Protein AF-A0A7X6P2T2-F1 (afdb_monomer)

Foldseek 3Di:
DVVVCVVVVVLVCLQCVVVVVVVVVCVVVVNDDPVDDDPPVCVVVVVCCVVVVVVVQLVVQLVVCVVVVNNVCSVCSVCVVVVSNVSSVVSVVVVVCCVPPVPDDPDDPDPDPPDDPDDDDDPDPPPDD

Mean predicted aligned error: 12.08 Å

Secondary structure (DSSP, 8-state):
-HHHHHHHHHHHHHHHHHHHHHHHHHHHTT---TT----TTHHHHHHHHHHHHHHHHHHHHHHHHHHTT-HHHHGGGGGHHHHHHHHHHHHHHHHHHHHH-TT-------S-----S--S-SSSSS---

Sequence (129 aa):
TGLVGLIAGTPAMFLAAPLMWAFFLYTFLGGVVPQFHIPGWLAPITLSVLVLGNVSMILINALAVRRRGNTRLAGYAILNPAYWVLHSIAAWRALWQVIVDPSGWEKTPHGIEHGPEGYTDSSAATSHS

Structure (mmCIF, N/CA/C/O backbone):
data_AF-A0A7X6P2T2-F1
#
_entry.id   AF-A0A7X6P2T2-F1
#
loop_
_atom_site.group_PDB
_atom_site.id
_atom_site.type_symbol
_atom_site.label_atom_id
_atom_site.label_alt_id
_atom_site.label_comp_id
_atom_site.label_asym_id
_atom_site.label_entity_id
_atom_site.label_seq_id
_atom_site.pdbx_PDB_ins_code
_atom_site.C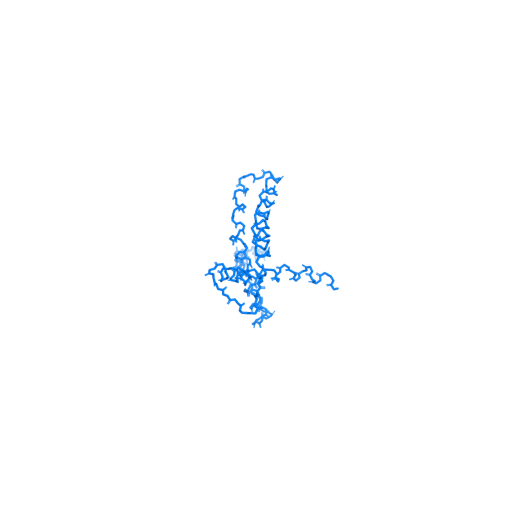artn_x
_atom_site.Cartn_y
_atom_site.Cartn_z
_atom_site.occupancy
_atom_site.B_iso_or_equiv
_atom_site.auth_seq_id
_atom_site.auth_comp_id
_atom_site.auth_asym_id
_atom_site.auth_atom_id
_atom_site.pdbx_PDB_model_num
ATOM 1 N N . THR A 1 1 ? -21.528 12.293 -11.100 1.00 68.38 1 THR A N 1
ATOM 2 C CA . THR A 1 1 ? -20.435 11.367 -11.482 1.00 68.38 1 THR A CA 1
ATOM 3 C C . THR A 1 1 ? -19.202 11.497 -10.590 1.00 68.38 1 THR A C 1
ATOM 5 O O . THR A 1 1 ? -18.715 10.467 -10.152 1.00 68.38 1 THR A O 1
ATOM 8 N N . GLY A 1 2 ? -18.733 12.701 -10.226 1.00 78.56 2 GLY A N 1
ATOM 9 C CA . GLY A 1 2 ? -17.525 12.869 -9.387 1.00 78.56 2 GLY A CA 1
ATOM 10 C C . GLY A 1 2 ? -17.565 12.245 -7.977 1.00 78.56 2 GLY A C 1
ATOM 11 O O . GLY A 1 2 ? -16.581 11.650 -7.552 1.00 78.56 2 GLY A O 1
ATOM 12 N N . LEU A 1 3 ? -18.704 12.307 -7.270 1.00 83.44 3 LEU A N 1
ATOM 13 C CA . LEU A 1 3 ? -18.830 11.769 -5.902 1.00 83.44 3 LEU A CA 1
ATOM 14 C C . LEU A 1 3 ? -18.660 10.241 -5.842 1.00 83.44 3 LEU A C 1
ATOM 16 O O . LEU A 1 3 ? -18.002 9.725 -4.946 1.00 83.44 3 LEU A O 1
ATOM 20 N N . VAL A 1 4 ? -19.212 9.525 -6.825 1.00 85.31 4 VAL A N 1
ATOM 21 C CA . VAL A 1 4 ? -19.105 8.060 -6.911 1.00 85.31 4 VAL A CA 1
ATOM 22 C C . VAL A 1 4 ? -17.650 7.639 -7.101 1.00 85.31 4 VAL A C 1
ATOM 24 O O . VAL A 1 4 ? -17.201 6.709 -6.442 1.00 85.31 4 VAL A O 1
ATOM 27 N N . GLY A 1 5 ? -16.891 8.357 -7.936 1.00 82.50 5 GLY A N 1
ATOM 28 C CA . GLY A 1 5 ? -15.461 8.099 -8.120 1.00 82.50 5 GLY A CA 1
ATOM 29 C C . GLY A 1 5 ? -14.644 8.321 -6.844 1.00 82.50 5 GLY A C 1
ATOM 30 O O . GLY A 1 5 ? -13.739 7.543 -6.558 1.00 82.50 5 GLY A O 1
ATOM 31 N N . LEU A 1 6 ? -14.999 9.328 -6.041 1.00 84.12 6 LEU A N 1
ATOM 32 C CA . LEU A 1 6 ? -14.332 9.595 -4.765 1.00 84.12 6 LEU A CA 1
ATOM 33 C C . LEU A 1 6 ? -14.596 8.485 -3.734 1.00 84.12 6 LEU A C 1
ATOM 35 O O . LEU A 1 6 ? -13.679 8.065 -3.036 1.00 84.12 6 LEU A O 1
ATOM 39 N N . ILE A 1 7 ? -15.833 7.982 -3.674 1.00 88.25 7 ILE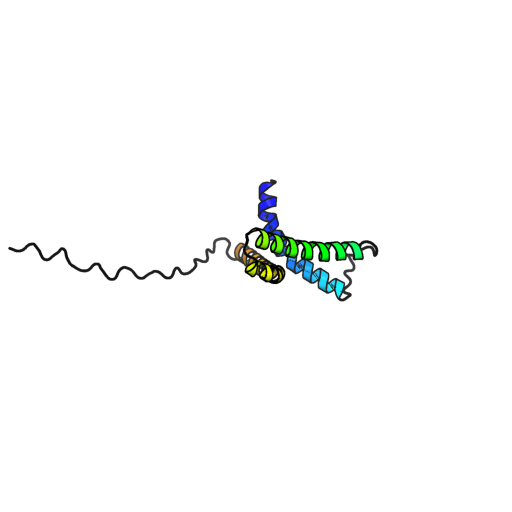 A N 1
ATOM 40 C CA . ILE A 1 7 ? -16.231 6.914 -2.745 1.00 88.25 7 ILE A CA 1
ATOM 41 C C . ILE A 1 7 ? -15.661 5.559 -3.185 1.00 88.25 7 ILE A C 1
ATOM 43 O O . ILE A 1 7 ? -15.138 4.814 -2.361 1.00 88.25 7 ILE A O 1
ATOM 47 N N . ALA A 1 8 ? -15.732 5.238 -4.479 1.00 87.88 8 ALA A N 1
ATOM 48 C CA . ALA A 1 8 ? -15.251 3.967 -5.020 1.00 87.88 8 ALA A CA 1
ATOM 49 C C . ALA A 1 8 ? -13.717 3.895 -5.114 1.00 87.88 8 ALA A C 1
ATOM 51 O O . ALA A 1 8 ? -13.153 2.802 -5.124 1.00 87.88 8 ALA A O 1
ATOM 52 N N . GLY A 1 9 ? -13.032 5.042 -5.159 1.00 85.75 9 GLY A N 1
ATOM 53 C CA . GLY A 1 9 ? -11.578 5.103 -5.306 1.00 85.75 9 GLY A CA 1
ATOM 54 C C . GLY A 1 9 ? -10.824 4.423 -4.164 1.00 85.75 9 GLY A C 1
ATOM 55 O O . GLY A 1 9 ? -9.872 3.687 -4.407 1.00 85.75 9 GLY A O 1
ATOM 56 N N . THR A 1 10 ? -11.269 4.607 -2.921 1.00 87.25 10 THR A N 1
ATOM 57 C CA . THR A 1 10 ? -10.629 4.008 -1.741 1.00 87.25 10 THR A CA 1
ATOM 58 C C . THR A 1 10 ? -10.683 2.470 -1.731 1.00 87.25 10 THR A C 1
ATOM 60 O O . THR A 1 10 ? -9.619 1.853 -1.648 1.00 87.25 10 THR A O 1
ATOM 63 N N . PRO A 1 11 ? -11.851 1.80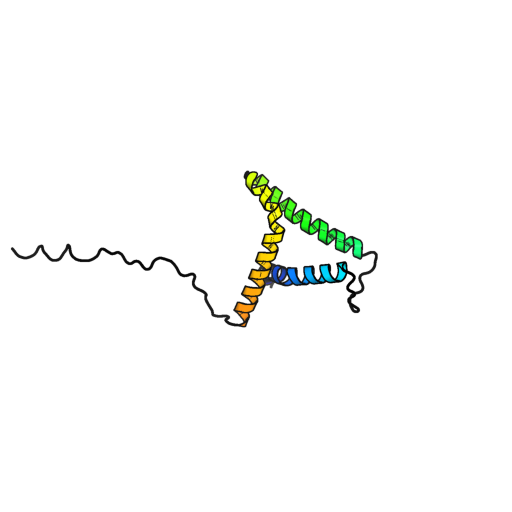7 -1.857 1.00 86.56 11 PRO A N 1
ATOM 64 C CA . PRO A 1 11 ? -11.897 0.347 -1.940 1.00 86.56 11 PRO A CA 1
ATOM 65 C C . PRO A 1 11 ? -11.199 -0.194 -3.196 1.00 86.56 11 PRO A C 1
ATOM 67 O O . PRO A 1 11 ? -10.508 -1.207 -3.107 1.00 86.56 11 PRO A O 1
ATOM 70 N N . ALA A 1 12 ? -11.290 0.496 -4.341 1.00 88.88 12 ALA A N 1
ATOM 71 C CA . ALA A 1 12 ? -10.567 0.102 -5.554 1.00 88.88 12 ALA A CA 1
ATOM 72 C C . ALA A 1 12 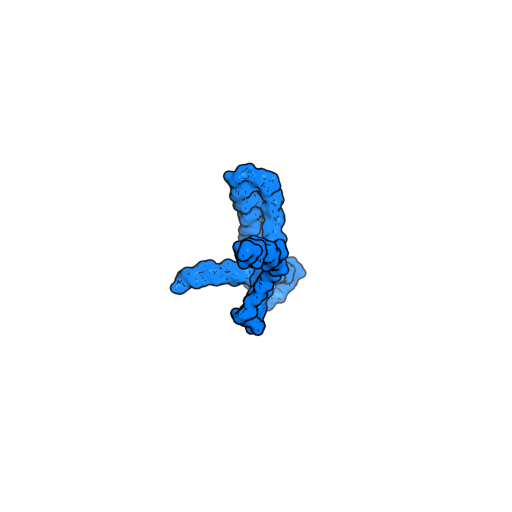? -9.041 0.120 -5.355 1.00 88.88 12 ALA A C 1
ATOM 74 O O . ALA A 1 12 ? -8.350 -0.806 -5.780 1.00 88.88 12 ALA A O 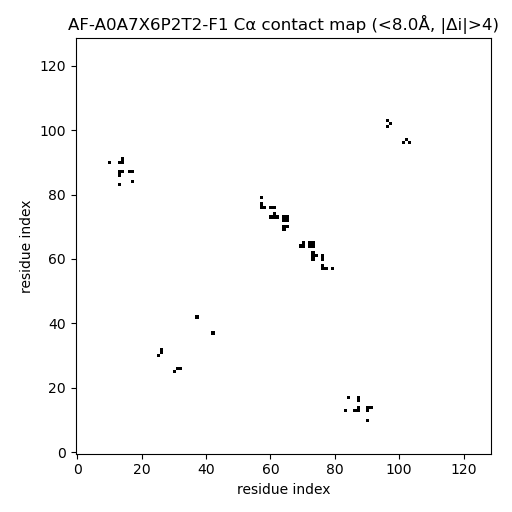1
ATOM 75 N N . MET A 1 13 ? -8.513 1.131 -4.656 1.00 88.19 13 MET A N 1
ATOM 76 C CA . MET A 1 13 ? -7.093 1.213 -4.310 1.00 88.19 13 MET A CA 1
ATOM 77 C C . MET A 1 13 ? -6.650 0.024 -3.447 1.00 88.19 13 MET A C 1
ATOM 79 O O . MET A 1 13 ? -5.611 -0.573 -3.727 1.00 88.19 13 MET A O 1
ATOM 83 N N . PHE A 1 14 ? -7.436 -0.358 -2.434 1.00 88.75 14 PHE A N 1
ATOM 84 C CA . PHE A 1 14 ? -7.114 -1.498 -1.564 1.00 88.75 14 PHE A CA 1
ATOM 85 C C . PHE A 1 14 ? -7.232 -2.856 -2.266 1.00 88.75 14 PHE A C 1
ATOM 87 O O . PHE A 1 14 ? -6.478 -3.774 -1.949 1.00 88.75 14 PHE A O 1
ATOM 94 N N . LEU A 1 15 ? -8.121 -2.985 -3.253 1.00 89.94 15 LEU A N 1
ATOM 95 C CA . LEU A 1 15 ? -8.191 -4.174 -4.108 1.00 89.94 15 LEU A CA 1
ATOM 96 C C . LEU A 1 15 ? -6.973 -4.281 -5.037 1.00 89.94 15 LEU A C 1
ATOM 98 O O . LEU A 1 15 ? -6.409 -5.364 -5.197 1.00 89.94 15 LEU A O 1
ATOM 102 N N . ALA A 1 16 ? -6.539 -3.158 -5.617 1.00 89.38 16 ALA A N 1
ATOM 103 C CA . ALA A 1 16 ? -5.408 -3.109 -6.542 1.00 89.38 16 ALA A CA 1
ATOM 104 C C . ALA A 1 16 ? -4.040 -3.261 -5.851 1.00 89.38 16 ALA A C 1
ATOM 106 O O . ALA A 1 16 ? -3.110 -3.799 -6.452 1.00 89.38 16 ALA A O 1
ATOM 107 N N . ALA A 1 17 ? -3.905 -2.814 -4.599 1.00 88.44 17 ALA A N 1
ATOM 108 C CA . ALA A 1 17 ? -2.649 -2.834 -3.845 1.00 88.44 17 ALA A CA 1
ATOM 109 C C . ALA A 1 17 ? -1.909 -4.195 -3.852 1.00 88.44 17 ALA A C 1
ATOM 111 O O . ALA A 1 17 ? -0.745 -4.217 -4.261 1.00 88.44 17 ALA A O 1
ATOM 112 N N . PRO A 1 18 ? -2.529 -5.339 -3.491 1.00 88.38 18 PRO A N 1
ATOM 113 C CA . PRO A 1 18 ? -1.839 -6.632 -3.498 1.00 88.38 18 PRO A CA 1
ATOM 114 C C . PRO A 1 18 ? -1.429 -7.093 -4.901 1.00 88.38 18 PRO A C 1
ATOM 116 O O . PRO A 1 18 ? -0.363 -7.687 -5.051 1.00 88.38 18 PRO A O 1
ATOM 119 N N . LEU A 1 19 ? -2.220 -6.782 -5.936 1.00 89.12 19 LEU A N 1
ATOM 120 C CA . LEU A 1 19 ? -1.863 -7.086 -7.328 1.00 89.12 19 LEU A CA 1
ATOM 121 C C . LEU A 1 19 ? -0.630 -6.287 -7.763 1.00 89.12 19 LEU A C 1
ATOM 123 O O . LEU A 1 19 ? 0.294 -6.842 -8.355 1.00 89.12 19 LEU A O 1
ATOM 127 N N . MET A 1 20 ? -0.587 -5.000 -7.412 1.00 87.31 20 MET A N 1
ATOM 128 C CA . MET A 1 20 ? 0.550 -4.127 -7.707 1.00 87.31 20 MET A CA 1
ATOM 129 C C . MET A 1 20 ? 1.821 -4.570 -6.978 1.00 87.31 20 MET A C 1
ATOM 131 O O . MET A 1 20 ? 2.898 -4.563 -7.573 1.00 87.31 20 MET A O 1
ATOM 135 N N 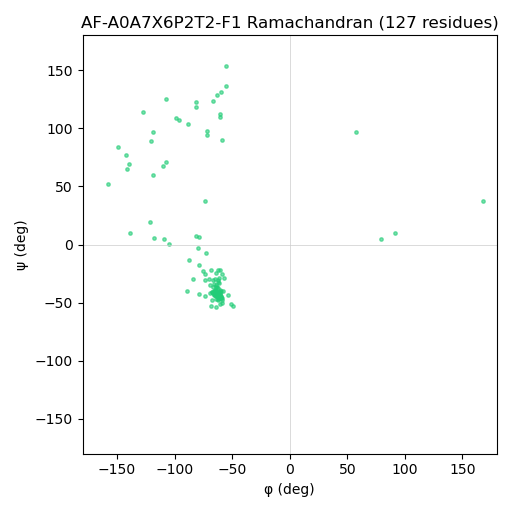. TRP A 1 21 ? 1.718 -4.996 -5.717 1.00 87.44 21 TRP A N 1
ATOM 136 C CA . TRP A 1 21 ? 2.862 -5.535 -4.977 1.00 87.44 21 TRP A CA 1
ATOM 137 C C . TRP A 1 21 ? 3.346 -6.871 -5.537 1.00 87.44 21 TRP A C 1
ATOM 139 O O . TRP A 1 21 ? 4.553 -7.067 -5.655 1.00 87.44 21 TRP A O 1
ATOM 149 N N . ALA A 1 22 ? 2.435 -7.768 -5.928 1.00 88.38 22 ALA A N 1
ATOM 150 C CA . ALA A 1 22 ? 2.793 -9.035 -6.562 1.00 88.38 22 ALA A CA 1
ATOM 151 C C . ALA A 1 22 ? 3.503 -8.814 -7.906 1.00 88.38 22 ALA A C 1
ATOM 153 O O . ALA A 1 22 ? 4.534 -9.430 -8.168 1.00 88.38 22 ALA A O 1
ATOM 154 N N . PHE A 1 23 ? 2.999 -7.885 -8.725 1.00 87.38 23 PHE A N 1
ATOM 155 C CA . PHE A 1 23 ? 3.640 -7.489 -9.978 1.00 87.38 23 PHE A CA 1
ATOM 156 C C . PHE A 1 23 ? 5.036 -6.894 -9.746 1.00 87.38 23 PHE A C 1
ATOM 158 O O . PHE A 1 23 ? 5.996 -7.279 -10.417 1.00 87.38 23 PHE A O 1
ATOM 165 N N . PHE A 1 24 ? 5.172 -5.993 -8.768 1.00 85.62 24 PHE A N 1
ATOM 166 C CA . PHE A 1 24 ? 6.470 -5.443 -8.383 1.00 85.62 24 PHE A CA 1
ATOM 167 C C . PHE A 1 24 ? 7.435 -6.543 -7.931 1.00 85.62 24 PHE A C 1
ATOM 169 O O . PHE A 1 24 ? 8.553 -6.594 -8.423 1.00 85.62 24 PHE A O 1
ATOM 176 N N . LEU A 1 25 ? 7.012 -7.457 -7.054 1.00 88.56 25 LEU A N 1
ATOM 177 C CA . LEU A 1 25 ? 7.866 -8.543 -6.573 1.00 88.56 25 LEU A CA 1
ATOM 178 C C . LEU A 1 25 ? 8.291 -9.482 -7.710 1.00 88.56 25 LEU A C 1
ATOM 180 O O . LEU A 1 25 ? 9.463 -9.837 -7.802 1.00 88.56 25 LEU A O 1
ATOM 184 N N . TYR A 1 26 ? 7.362 -9.845 -8.598 1.00 89.12 26 TYR A N 1
ATOM 185 C CA . TYR A 1 26 ? 7.648 -10.677 -9.767 1.00 89.12 26 TYR A CA 1
ATOM 186 C C . TYR A 1 26 ? 8.707 -10.034 -10.670 1.00 89.12 26 TYR A C 1
ATOM 188 O O . TYR A 1 26 ? 9.707 -10.668 -11.002 1.00 89.12 26 TYR A O 1
ATOM 196 N N . THR A 1 27 ? 8.518 -8.762 -11.025 1.00 84.81 27 THR A N 1
ATOM 197 C CA . THR A 1 27 ? 9.460 -8.029 -11.888 1.00 84.81 27 THR A CA 1
ATOM 198 C C . THR A 1 27 ? 10.791 -7.737 -11.194 1.00 84.81 27 THR A C 1
ATOM 200 O O . THR A 1 27 ? 11.843 -7.828 -11.822 1.00 84.81 27 THR A O 1
ATOM 203 N N . PHE A 1 28 ? 10.778 -7.469 -9.886 1.00 83.69 28 PHE A N 1
ATOM 204 C CA . PHE A 1 28 ? 11.979 -7.264 -9.075 1.00 83.69 28 PHE A CA 1
ATOM 205 C C . PHE A 1 28 ? 12.854 -8.522 -8.989 1.00 83.69 28 PHE A C 1
ATOM 207 O O . PHE A 1 28 ? 14.078 -8.421 -9.000 1.00 83.69 28 PHE A O 1
ATOM 214 N N . LEU A 1 29 ? 12.243 -9.711 -8.964 1.00 88.12 29 LEU A N 1
ATOM 215 C CA . LEU A 1 29 ? 12.946 -11.001 -8.982 1.00 88.12 29 LEU A CA 1
ATOM 216 C C . LEU A 1 29 ? 13.429 -11.422 -10.385 1.00 88.12 29 LEU A C 1
ATOM 218 O O . LEU A 1 29 ? 13.928 -12.533 -10.551 1.00 88.12 29 LEU A O 1
ATOM 222 N N . GLY A 1 30 ? 13.297 -10.554 -11.394 1.00 83.56 30 GLY A N 1
ATOM 223 C CA . GLY A 1 30 ? 13.724 -10.822 -12.772 1.00 83.56 30 GLY A CA 1
ATOM 224 C C . GLY A 1 30 ? 12.644 -11.437 -13.662 1.00 83.56 30 GLY A C 1
ATOM 225 O O . GLY A 1 30 ? 12.937 -11.857 -14.780 1.00 83.56 30 GLY A O 1
ATOM 226 N N . GLY A 1 31 ? 11.394 -11.487 -13.196 1.00 84.12 31 GLY A N 1
ATOM 227 C CA . GLY A 1 31 ? 10.254 -11.875 -14.015 1.00 84.12 31 GLY A CA 1
ATOM 228 C C . GLY A 1 31 ? 10.037 -10.890 -15.163 1.00 84.12 31 GLY A C 1
ATOM 229 O O . GLY A 1 31 ? 9.948 -9.680 -14.956 1.00 84.12 31 GLY A O 1
ATOM 230 N N . VAL A 1 32 ? 9.930 -11.409 -16.385 1.00 82.81 32 VAL A N 1
ATOM 231 C CA . VAL A 1 32 ? 9.717 -10.598 -17.587 1.00 82.81 32 VAL A CA 1
ATOM 232 C C . VAL A 1 32 ? 8.288 -10.797 -18.060 1.00 82.81 32 VAL A C 1
ATOM 234 O O . VAL A 1 32 ? 7.858 -11.923 -18.302 1.00 82.81 32 VAL A O 1
ATOM 237 N N . VAL A 1 33 ? 7.550 -9.700 -18.218 1.00 82.94 33 VAL A N 1
ATOM 238 C CA . VAL A 1 33 ? 6.217 -9.720 -18.823 1.00 82.94 33 VAL A CA 1
ATOM 239 C C . VAL A 1 33 ? 6.369 -9.291 -20.284 1.00 82.94 33 VAL A C 1
ATOM 241 O O . VAL A 1 33 ? 6.622 -8.114 -20.526 1.00 82.94 33 VAL A O 1
ATOM 244 N N . PRO A 1 34 ? 6.205 -10.193 -21.273 1.00 76.81 34 PRO A N 1
ATOM 245 C CA . PRO A 1 34 ? 6.521 -9.903 -22.679 1.00 76.81 34 PRO A CA 1
ATOM 246 C C . PRO A 1 34 ? 5.748 -8.719 -23.272 1.00 76.81 34 PRO A C 1
ATOM 248 O O . PRO A 1 34 ? 6.194 -8.090 -24.221 1.00 76.81 34 PRO A O 1
ATOM 251 N N . GLN A 1 35 ? 4.576 -8.411 -22.717 1.00 81.12 35 GLN A N 1
ATOM 252 C CA . GLN A 1 35 ? 3.726 -7.305 -23.163 1.00 81.12 35 GLN A CA 1
ATOM 253 C C . GLN A 1 35 ? 4.080 -5.967 -22.485 1.00 81.12 35 GLN A C 1
ATOM 255 O O . GLN A 1 35 ? 3.632 -4.914 -22.927 1.00 81.12 35 GLN A O 1
ATOM 260 N N . PHE A 1 36 ? 4.878 -5.989 -21.412 1.00 76.88 36 PHE A N 1
ATOM 261 C CA . PHE A 1 36 ? 5.203 -4.829 -20.581 1.00 76.88 36 PHE A CA 1
ATOM 262 C C . PHE A 1 36 ? 6.713 -4.577 -20.582 1.00 76.88 36 PHE A C 1
ATOM 264 O O . PHE A 1 36 ? 7.452 -5.049 -19.722 1.00 76.88 36 PHE A O 1
ATOM 271 N N . HIS A 1 37 ? 7.163 -3.778 -21.548 1.00 78.50 37 HIS A N 1
ATOM 272 C CA . HIS A 1 37 ? 8.538 -3.293 -21.611 1.00 78.50 37 HIS A CA 1
ATOM 273 C C . HIS A 1 37 ? 8.616 -1.896 -20.994 1.00 78.50 37 HIS A C 1
ATOM 275 O O . HIS A 1 37 ? 8.151 -0.921 -21.583 1.00 78.50 37 HIS A O 1
ATOM 281 N N . ILE A 1 38 ? 9.202 -1.791 -19.800 1.00 76.19 38 ILE A N 1
ATOM 282 C CA . ILE A 1 38 ? 9.475 -0.497 -19.169 1.00 76.19 38 ILE A CA 1
ATOM 283 C C . ILE A 1 38 ? 10.768 0.062 -19.782 1.00 76.19 38 ILE A C 1
ATOM 285 O O . ILE A 1 38 ? 11.804 -0.603 -19.703 1.00 76.19 38 ILE A O 1
ATOM 289 N N . PRO A 1 39 ? 10.755 1.267 -20.382 1.00 83.44 39 PRO A N 1
ATOM 290 C CA . PRO A 1 39 ? 11.975 1.906 -20.862 1.00 83.44 39 PRO A CA 1
ATOM 291 C C . PRO A 1 39 ? 13.002 2.034 -19.730 1.00 83.44 39 PRO A C 1
ATOM 293 O O . PRO A 1 39 ? 12.650 2.44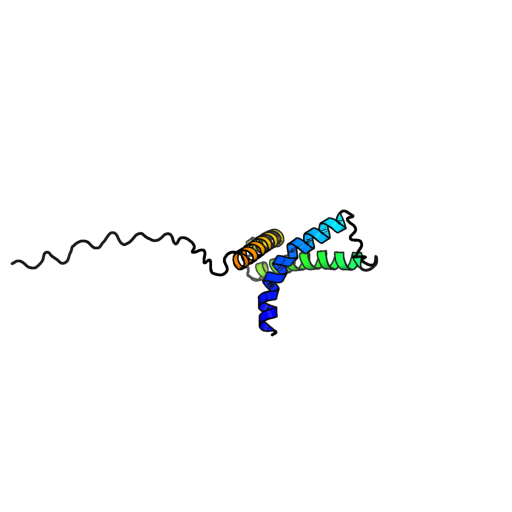1 -18.624 1.00 83.44 39 PRO A O 1
ATOM 296 N N . GLY A 1 40 ? 14.278 1.737 -19.993 1.00 82.75 40 GLY A N 1
ATOM 297 C CA . GLY A 1 40 ? 15.309 1.683 -18.943 1.00 82.75 40 GLY A CA 1
ATOM 298 C C . GLY A 1 40 ? 15.468 2.978 -18.131 1.00 82.75 40 GLY A C 1
ATOM 299 O O . GLY A 1 40 ? 15.783 2.925 -16.947 1.00 82.75 40 GLY A O 1
ATOM 300 N N . TRP A 1 41 ? 15.176 4.138 -18.729 1.00 86.88 41 TRP A N 1
ATOM 301 C CA . TRP A 1 41 ? 15.185 5.438 -18.044 1.00 86.88 41 TRP A CA 1
ATOM 302 C C . TRP A 1 41 ? 13.997 5.635 -17.091 1.00 86.88 41 TRP A C 1
ATOM 304 O O . TRP A 1 41 ? 14.089 6.404 -16.136 1.00 86.88 41 TRP A O 1
ATOM 314 N N . LEU A 1 42 ? 12.883 4.942 -17.337 1.00 88.31 42 LEU A N 1
ATOM 315 C CA . LEU A 1 42 ? 11.664 5.045 -16.543 1.00 88.31 42 LEU A CA 1
ATOM 316 C C . LEU A 1 42 ? 11.725 4.146 -15.303 1.00 88.31 42 LEU A C 1
ATOM 318 O O . LEU A 1 42 ? 11.178 4.505 -14.266 1.00 88.31 42 LEU A O 1
ATOM 322 N N . ALA A 1 43 ? 12.455 3.029 -15.367 1.00 83.44 43 ALA A N 1
ATOM 323 C CA . ALA A 1 43 ? 12.646 2.112 -14.243 1.00 83.44 43 ALA A CA 1
ATOM 324 C C . ALA A 1 43 ? 13.113 2.794 -12.931 1.00 83.44 43 ALA A C 1
ATOM 326 O O . ALA A 1 43 ? 12.447 2.609 -11.906 1.00 83.44 43 ALA A O 1
ATOM 327 N N . PRO A 1 44 ? 14.182 3.623 -12.911 1.00 87.12 44 PRO A N 1
ATOM 328 C CA . PRO A 1 44 ? 14.592 4.313 -11.687 1.00 87.12 44 PRO A CA 1
ATOM 329 C C . PRO A 1 44 ? 13.558 5.347 -11.213 1.00 87.12 44 PRO A C 1
ATOM 331 O O . PRO A 1 44 ? 13.413 5.551 -10.008 1.00 87.12 44 PRO A O 1
ATOM 334 N N . ILE A 1 45 ? 12.800 5.970 -12.124 1.00 90.25 45 ILE A N 1
ATOM 335 C CA . ILE A 1 45 ? 11.728 6.918 -11.778 1.00 90.25 45 ILE A CA 1
ATOM 336 C C . ILE A 1 45 ? 10.581 6.177 -11.088 1.00 90.25 45 ILE A C 1
ATOM 338 O O . ILE A 1 45 ? 10.141 6.588 -10.015 1.00 90.25 45 ILE A O 1
ATOM 342 N N . THR A 1 46 ? 10.131 5.056 -11.654 1.00 86.44 46 THR A N 1
ATOM 343 C CA . THR A 1 46 ? 9.073 4.223 -11.072 1.00 86.44 46 THR A CA 1
ATOM 344 C C . THR A 1 46 ? 9.466 3.716 -9.688 1.00 86.44 46 THR A C 1
ATOM 346 O O . THR A 1 46 ? 8.673 3.825 -8.751 1.00 86.44 46 THR A O 1
ATOM 349 N N . LEU A 1 47 ? 10.702 3.231 -9.528 1.00 85.44 47 LEU A N 1
ATOM 350 C CA . LEU A 1 47 ? 11.214 2.803 -8.227 1.00 85.44 47 LEU A CA 1
ATOM 351 C C . LEU A 1 47 ? 11.263 3.966 -7.227 1.00 85.44 47 LEU A C 1
ATOM 353 O O . LEU A 1 47 ? 10.854 3.808 -6.079 1.00 85.44 47 LEU A O 1
ATOM 357 N N . SER A 1 48 ? 11.705 5.147 -7.666 1.00 88.81 48 SER A N 1
ATOM 358 C CA . SER A 1 48 ? 11.761 6.342 -6.816 1.00 88.81 48 SER A CA 1
ATOM 359 C C . SER A 1 48 ? 10.373 6.758 -6.342 1.00 88.81 48 SER A C 1
ATOM 361 O O . SER A 1 48 ? 10.190 7.010 -5.157 1.00 88.81 48 SER A O 1
ATOM 363 N N . VAL A 1 49 ? 9.374 6.779 -7.230 1.00 90.88 49 VAL A N 1
ATOM 364 C CA . VAL A 1 49 ? 7.982 7.094 -6.867 1.00 90.88 49 VAL A CA 1
ATOM 365 C C . VAL A 1 49 ? 7.426 6.064 -5.888 1.00 90.88 49 VAL A C 1
ATOM 367 O O . VAL A 1 49 ? 6.791 6.443 -4.903 1.00 90.88 49 VAL A O 1
ATOM 370 N N . LEU A 1 50 ? 7.698 4.775 -6.115 1.00 86.44 50 LEU A N 1
ATOM 371 C CA . LEU A 1 50 ? 7.269 3.704 -5.220 1.00 86.44 50 LEU A CA 1
ATOM 372 C C . LEU A 1 50 ? 7.866 3.887 -3.819 1.00 86.44 50 LEU A C 1
ATOM 374 O O . LEU A 1 50 ? 7.131 3.890 -2.833 1.00 86.44 50 LEU A O 1
ATOM 378 N N . VAL A 1 51 ? 9.181 4.077 -3.716 1.00 88.06 51 VAL A N 1
ATOM 379 C CA . VAL A 1 51 ? 9.868 4.214 -2.424 1.00 88.06 51 VAL A CA 1
ATOM 380 C C . VAL A 1 51 ? 9.476 5.517 -1.731 1.00 88.06 51 VAL A C 1
ATOM 382 O O . VAL A 1 51 ? 9.019 5.489 -0.588 1.00 88.06 51 VAL A O 1
ATOM 385 N N . LEU A 1 52 ? 9.600 6.657 -2.418 1.00 91.44 52 LEU A N 1
ATOM 386 C CA . LEU A 1 52 ? 9.314 7.970 -1.840 1.00 91.44 52 LEU A CA 1
ATOM 387 C C . LEU A 1 52 ? 7.848 8.090 -1.428 1.00 91.44 52 LEU A C 1
ATOM 389 O O . LEU A 1 52 ? 7.580 8.530 -0.318 1.00 91.44 52 LEU A O 1
ATOM 393 N N . GLY A 1 53 ? 6.904 7.634 -2.256 1.00 85.62 53 GLY A N 1
ATOM 394 C CA . GLY A 1 53 ? 5.478 7.680 -1.927 1.00 85.62 53 GLY A CA 1
ATOM 395 C C . GLY A 1 53 ? 5.134 6.894 -0.658 1.00 85.62 53 GLY A C 1
ATOM 396 O O . GLY A 1 53 ? 4.455 7.415 0.230 1.00 85.62 53 GLY A O 1
ATOM 397 N N . ASN A 1 54 ? 5.654 5.668 -0.529 1.00 85.88 54 ASN A N 1
ATOM 398 C CA . ASN A 1 54 ? 5.426 4.836 0.657 1.00 85.88 54 ASN A CA 1
ATOM 399 C C . ASN A 1 54 ? 6.069 5.441 1.916 1.00 85.88 54 ASN A C 1
ATOM 401 O O . ASN A 1 54 ? 5.430 5.508 2.968 1.00 85.88 54 ASN A O 1
ATOM 405 N N . VAL A 1 55 ? 7.307 5.936 1.809 1.00 86.62 55 VAL A N 1
ATOM 406 C CA . VAL A 1 55 ? 8.008 6.586 2.928 1.00 86.62 55 VAL A CA 1
ATOM 407 C C . VAL A 1 55 ? 7.288 7.865 3.352 1.00 86.62 55 VAL A C 1
ATOM 409 O O . VAL A 1 55 ? 7.032 8.059 4.541 1.00 86.62 55 VAL A O 1
ATOM 412 N N . SER A 1 56 ? 6.900 8.719 2.403 1.00 87.06 56 SER A N 1
ATOM 413 C CA . SER A 1 56 ? 6.156 9.949 2.684 1.00 87.06 56 SER A CA 1
ATOM 414 C C . SER A 1 56 ? 4.848 9.669 3.419 1.00 87.06 56 SER A C 1
ATOM 416 O O . SER A 1 56 ? 4.535 10.385 4.367 1.00 87.06 56 SER A O 1
ATOM 418 N N . MET A 1 57 ? 4.119 8.606 3.065 1.00 84.44 57 MET A N 1
ATOM 419 C CA . MET A 1 57 ? 2.896 8.219 3.782 1.00 84.44 57 MET A CA 1
ATOM 420 C C . MET A 1 57 ? 3.158 7.856 5.247 1.00 84.44 57 MET A C 1
ATOM 422 O O . MET A 1 57 ? 2.452 8.333 6.139 1.00 84.44 57 MET A O 1
ATOM 426 N N . ILE A 1 58 ? 4.204 7.072 5.521 1.00 83.44 58 ILE A N 1
ATOM 427 C CA . ILE A 1 58 ? 4.597 6.730 6.897 1.00 83.44 58 ILE A CA 1
ATOM 428 C C . ILE A 1 58 ? 4.989 7.995 7.672 1.00 83.44 58 ILE A C 1
ATOM 430 O O . ILE A 1 58 ? 4.546 8.186 8.807 1.00 83.44 58 ILE A O 1
ATOM 434 N N . LEU A 1 59 ? 5.774 8.885 7.056 1.00 85.62 59 LEU A N 1
ATOM 435 C CA . LEU A 1 59 ? 6.241 10.125 7.681 1.00 85.62 59 LEU A CA 1
ATOM 436 C C . LEU A 1 59 ? 5.100 11.102 7.978 1.00 85.62 59 LEU A C 1
ATOM 438 O O . LEU A 1 59 ? 5.066 11.684 9.062 1.00 85.62 59 LEU A O 1
ATOM 442 N N . ILE A 1 60 ? 4.154 11.269 7.052 1.00 85.88 60 ILE A N 1
ATOM 443 C CA . ILE A 1 60 ? 2.985 12.135 7.245 1.00 85.88 60 ILE A CA 1
ATOM 444 C C . ILE A 1 60 ? 2.107 11.585 8.371 1.00 85.88 60 ILE A C 1
ATOM 446 O O . ILE A 1 60 ? 1.704 12.354 9.242 1.00 85.88 60 ILE A O 1
ATOM 450 N N . ASN A 1 61 ? 1.874 10.268 8.421 1.00 82.12 61 ASN A N 1
ATOM 451 C CA . ASN A 1 61 ? 1.136 9.646 9.523 1.00 82.12 61 ASN A CA 1
ATOM 452 C C . ASN A 1 61 ? 1.852 9.831 10.866 1.00 82.12 61 ASN A C 1
ATOM 454 O O . ASN A 1 61 ? 1.227 10.223 11.853 1.00 82.12 61 ASN A O 1
ATOM 458 N N . ALA A 1 62 ? 3.171 9.629 10.906 1.00 80.25 62 ALA A N 1
ATOM 459 C CA . ALA A 1 62 ? 3.966 9.876 12.106 1.00 80.25 62 ALA A CA 1
ATOM 460 C C . ALA A 1 62 ? 3.880 11.348 12.546 1.00 80.25 62 ALA A C 1
ATOM 462 O O . ALA A 1 62 ? 3.687 11.641 13.728 1.00 80.25 62 ALA A O 1
ATOM 463 N N . LEU A 1 63 ? 3.967 12.290 11.602 1.00 82.94 63 LEU A N 1
ATOM 464 C CA . LEU A 1 63 ? 3.845 13.721 11.873 1.00 82.94 63 LEU A CA 1
ATOM 465 C C . LEU A 1 63 ? 2.439 14.095 12.361 1.00 82.94 63 LEU A C 1
ATOM 467 O O . LEU A 1 63 ? 2.314 14.889 13.293 1.00 82.94 63 LEU A O 1
ATOM 471 N N . ALA A 1 64 ? 1.390 13.509 11.783 1.00 81.38 64 ALA A N 1
ATOM 472 C CA . ALA A 1 64 ? 0.005 13.733 12.186 1.00 81.38 64 ALA A CA 1
ATOM 473 C C . ALA A 1 64 ? -0.248 13.285 13.635 1.00 81.38 64 ALA A C 1
ATOM 475 O O . ALA A 1 64 ? -0.864 14.020 14.409 1.00 81.38 64 ALA A O 1
ATOM 476 N N . VAL A 1 65 ? 0.284 12.124 14.033 1.00 78.25 65 VAL A N 1
ATOM 477 C CA . VAL A 1 65 ? 0.191 11.619 15.414 1.00 78.25 65 VAL A CA 1
ATOM 478 C C . VAL A 1 65 ? 0.982 12.497 16.385 1.00 78.25 65 VAL A C 1
ATOM 480 O O . VAL A 1 65 ? 0.481 12.842 17.457 1.00 78.25 65 VAL A O 1
ATOM 483 N N . ARG A 1 66 ? 2.187 12.936 15.993 1.00 74.44 66 ARG A N 1
ATOM 484 C CA . ARG A 1 66 ? 3.000 13.866 16.796 1.00 74.44 66 ARG A CA 1
ATOM 485 C C . ARG A 1 66 ? 2.306 15.212 17.001 1.00 74.44 66 ARG A C 1
ATOM 487 O O . ARG A 1 66 ? 2.300 15.717 18.118 1.00 74.44 66 ARG A O 1
ATOM 494 N N . ARG A 1 67 ? 1.679 15.775 15.960 1.00 76.75 67 ARG A N 1
ATOM 495 C CA . ARG A 1 67 ? 0.913 17.034 16.058 1.00 76.75 67 ARG A CA 1
ATOM 496 C C . ARG A 1 67 ? -0.315 16.926 16.964 1.00 76.75 67 ARG A C 1
ATOM 498 O O . ARG A 1 67 ? -0.728 17.932 17.523 1.00 76.75 67 ARG A O 1
ATOM 505 N N . ARG A 1 68 ? -0.864 15.722 17.156 1.00 76.50 68 ARG A N 1
ATOM 506 C CA . ARG A 1 68 ? -1.947 15.444 18.119 1.00 76.50 68 ARG A CA 1
ATOM 507 C C . ARG A 1 68 ? -1.457 15.251 19.565 1.00 76.50 68 ARG A C 1
ATOM 509 O O . ARG A 1 68 ? -2.251 14.880 20.420 1.00 76.50 68 ARG A O 1
ATOM 516 N N . GLY A 1 69 ? -0.170 15.485 19.846 1.00 71.69 69 GLY A N 1
ATOM 517 C CA . GLY A 1 69 ? 0.400 15.467 21.200 1.00 71.69 69 GLY A CA 1
ATOM 518 C C . GLY A 1 69 ? 0.690 14.075 21.767 1.00 71.69 69 GLY A C 1
ATOM 519 O O . GLY A 1 69 ? 1.108 13.963 22.915 1.00 71.69 69 GLY A O 1
ATOM 520 N N . ASN A 1 70 ? 0.502 13.006 20.985 1.00 69.38 70 ASN A N 1
ATOM 521 C CA . ASN A 1 70 ? 0.584 11.633 21.485 1.00 69.38 70 ASN A CA 1
ATOM 522 C C . ASN A 1 70 ? 1.831 10.905 20.954 1.00 69.38 70 ASN A C 1
ATOM 524 O O . ASN A 1 70 ? 1.758 9.981 20.145 1.00 69.38 70 ASN A O 1
ATOM 528 N N . THR A 1 71 ? 3.012 11.346 21.397 1.00 64.44 71 THR A N 1
ATOM 529 C CA . THR A 1 71 ? 4.320 10.892 20.881 1.00 64.44 71 THR A CA 1
ATOM 530 C C . THR A 1 71 ? 4.573 9.393 21.080 1.00 64.44 71 THR A C 1
ATOM 532 O O . THR A 1 71 ? 5.230 8.781 20.242 1.00 64.44 71 THR A O 1
ATOM 535 N N . ARG A 1 72 ? 3.994 8.761 22.117 1.00 68.94 72 ARG A N 1
ATOM 536 C CA . ARG A 1 72 ? 4.053 7.293 22.288 1.00 68.94 72 ARG A CA 1
ATOM 537 C C . ARG A 1 72 ? 3.381 6.545 21.138 1.00 68.94 72 ARG A C 1
ATOM 539 O O . ARG A 1 72 ? 3.843 5.470 20.777 1.00 68.94 72 ARG A O 1
ATOM 546 N N . LEU A 1 73 ? 2.329 7.112 20.542 1.00 68.50 73 LEU A N 1
ATOM 547 C CA . LEU A 1 73 ? 1.650 6.492 19.405 1.00 68.50 73 LEU A CA 1
ATOM 548 C C . LEU A 1 73 ? 2.402 6.686 18.082 1.00 68.50 73 LEU A C 1
ATOM 550 O O . LEU A 1 73 ? 2.156 5.948 17.133 1.00 68.50 73 LEU A O 1
ATOM 554 N N . ALA A 1 74 ? 3.329 7.646 18.002 1.00 68.00 74 ALA A N 1
ATOM 555 C CA . ALA A 1 74 ? 4.049 7.936 16.764 1.00 68.00 74 ALA A CA 1
ATOM 556 C C . ALA A 1 74 ? 4.940 6.765 16.316 1.00 68.00 74 ALA A C 1
ATOM 558 O O . ALA A 1 74 ? 5.113 6.561 15.118 1.00 68.00 74 ALA A O 1
ATOM 559 N N . GLY A 1 75 ? 5.446 5.957 17.257 1.00 69.31 75 GLY A N 1
ATOM 560 C CA . GLY A 1 75 ? 6.199 4.737 16.944 1.00 69.31 75 GLY A CA 1
ATOM 561 C C . GLY A 1 75 ? 5.369 3.694 16.187 1.00 69.31 75 GLY A C 1
ATOM 562 O O . GLY A 1 75 ? 5.893 3.001 15.318 1.00 69.31 75 GLY A O 1
ATOM 563 N N . TYR A 1 76 ? 4.052 3.645 16.421 1.00 74.94 76 TYR A N 1
ATOM 564 C CA . TYR A 1 76 ? 3.156 2.733 15.704 1.00 74.94 76 TYR A CA 1
ATOM 565 C C . TYR A 1 76 ? 2.913 3.136 14.248 1.00 74.94 76 TYR A C 1
ATOM 567 O O . TYR A 1 76 ? 2.352 2.348 13.495 1.00 74.94 76 TYR A O 1
ATOM 575 N N . ALA A 1 77 ? 3.385 4.303 13.796 1.00 74.69 77 ALA A N 1
ATOM 576 C CA . ALA A 1 77 ? 3.337 4.655 12.378 1.00 74.69 77 ALA A CA 1
ATOM 577 C C . ALA A 1 77 ? 4.136 3.672 11.499 1.00 74.69 77 ALA A C 1
ATOM 579 O O . ALA A 1 77 ? 3.838 3.531 10.314 1.00 74.69 77 ALA A O 1
ATOM 580 N N . ILE A 1 78 ? 5.103 2.944 12.069 1.00 74.12 78 ILE A N 1
ATOM 581 C CA . ILE A 1 78 ? 5.830 1.871 11.372 1.00 74.12 78 ILE A CA 1
ATOM 582 C C . ILE A 1 78 ? 4.921 0.663 11.086 1.00 74.12 78 ILE A C 1
ATOM 584 O O . ILE A 1 78 ? 5.187 -0.081 10.153 1.00 74.12 78 ILE A O 1
ATOM 588 N N . LEU A 1 79 ? 3.813 0.488 11.817 1.00 81.12 79 LEU A N 1
ATOM 589 C CA . LEU A 1 79 ? 2.825 -0.569 11.554 1.00 81.12 79 LEU A CA 1
ATOM 590 C C . LEU A 1 79 ? 1.870 -0.229 10.397 1.00 81.12 79 LEU A C 1
ATOM 592 O O . LEU A 1 79 ? 1.051 -1.068 10.025 1.00 81.12 79 LEU A O 1
ATOM 596 N N . ASN A 1 80 ? 1.972 0.963 9.797 1.00 81.56 80 ASN A N 1
ATOM 597 C CA . ASN A 1 80 ? 1.131 1.354 8.660 1.00 81.56 80 ASN A CA 1
ATOM 598 C C . ASN A 1 80 ? 1.167 0.355 7.485 1.00 81.56 80 ASN A C 1
ATOM 600 O O . ASN A 1 80 ? 0.093 0.023 6.988 1.00 81.56 80 ASN A O 1
ATOM 604 N N . PRO A 1 81 ? 2.324 -0.196 7.064 1.00 80.12 81 PRO A N 1
ATOM 605 C CA . PRO A 1 81 ? 2.357 -1.211 6.013 1.00 80.12 81 PRO A CA 1
ATOM 606 C C . PRO A 1 81 ? 1.557 -2.469 6.372 1.00 80.12 81 PRO A C 1
ATOM 608 O O . PRO A 1 81 ? 0.815 -2.980 5.537 1.00 80.12 81 PRO A O 1
ATOM 611 N N . ALA A 1 82 ? 1.629 -2.932 7.625 1.00 83.88 82 ALA A N 1
ATOM 612 C CA . ALA A 1 82 ? 0.831 -4.070 8.087 1.00 83.88 82 ALA A CA 1
ATOM 613 C C . ALA A 1 82 ? -0.673 -3.747 8.074 1.00 83.88 82 ALA A C 1
ATOM 615 O O . ALA A 1 82 ?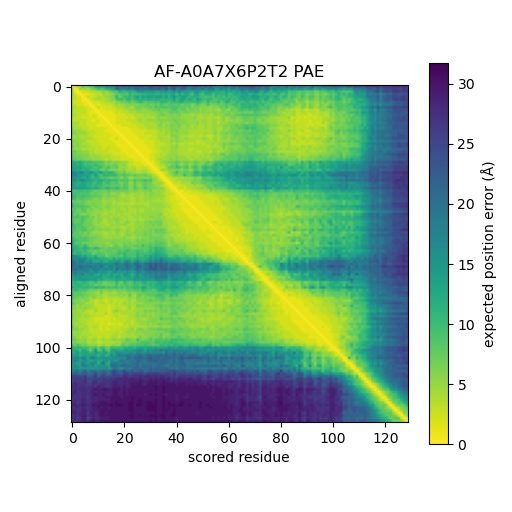 -1.493 -4.567 7.659 1.00 83.88 82 ALA A O 1
ATOM 616 N N . TYR A 1 83 ? -1.040 -2.523 8.459 1.00 83.75 83 TYR A N 1
ATOM 617 C CA . TYR A 1 83 ? -2.419 -2.045 8.399 1.00 83.75 83 TYR A CA 1
ATOM 618 C C . TYR A 1 83 ? -2.975 -2.002 6.964 1.00 83.75 83 TYR A C 1
ATOM 620 O O . TYR A 1 83 ? -4.136 -2.356 6.747 1.00 83.75 83 TYR A O 1
ATOM 628 N N . TRP A 1 84 ? -2.157 -1.639 5.969 1.00 86.00 84 TRP A N 1
ATOM 629 C CA . TRP A 1 84 ? -2.554 -1.652 4.553 1.00 86.00 84 TRP A CA 1
ATOM 630 C C . TRP A 1 84 ? -2.812 -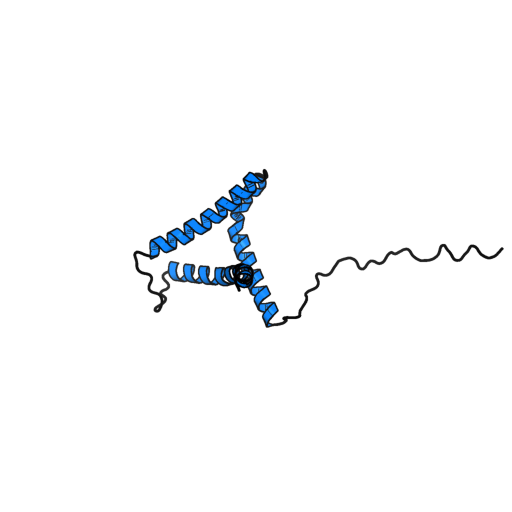3.065 4.022 1.00 86.00 84 TRP A C 1
ATOM 632 O O . TRP A 1 84 ? -3.749 -3.271 3.247 1.00 86.00 84 TRP A O 1
ATOM 642 N N . VAL A 1 85 ? -2.026 -4.050 4.464 1.00 85.81 85 VAL A N 1
ATOM 643 C CA . VAL A 1 85 ? -2.257 -5.464 4.128 1.00 85.81 85 VAL A CA 1
ATOM 644 C C . VAL A 1 85 ? -3.604 -5.928 4.679 1.00 85.81 85 VAL A C 1
ATOM 646 O O . VAL A 1 85 ? -4.408 -6.489 3.938 1.00 85.81 85 VAL A O 1
ATOM 649 N N . LEU A 1 86 ? -3.896 -5.630 5.949 1.00 87.56 86 LEU A N 1
ATOM 650 C CA . LEU A 1 86 ? -5.184 -5.966 6.567 1.00 87.56 86 LEU A CA 1
ATOM 651 C C . LEU A 1 86 ? -6.362 -5.299 5.844 1.00 87.56 86 LEU A C 1
ATOM 653 O O . LEU A 1 86 ? -7.376 -5.951 5.603 1.00 87.56 86 LEU A O 1
ATOM 657 N N . HIS A 1 87 ? -6.211 -4.034 5.437 1.00 88.12 87 HIS A N 1
ATOM 658 C CA . HIS A 1 87 ? -7.205 -3.334 4.616 1.00 88.12 87 HIS A CA 1
ATOM 659 C C . HIS A 1 87 ? -7.443 -4.020 3.275 1.00 88.12 87 HIS A C 1
ATOM 661 O O . HIS A 1 87 ? -8.588 -4.183 2.863 1.00 88.12 87 HIS A O 1
ATOM 667 N N . SER A 1 88 ? -6.371 -4.455 2.614 1.00 89.38 88 SER A N 1
ATOM 668 C CA . SER A 1 88 ? -6.470 -5.172 1.343 1.00 89.38 88 SER A CA 1
ATOM 669 C C . SER A 1 88 ? -7.239 -6.483 1.527 1.00 89.38 88 SER A C 1
ATOM 671 O O . SER A 1 88 ? -8.193 -6.741 0.800 1.00 89.38 88 SER A O 1
ATOM 673 N N . ILE A 1 89 ? -6.910 -7.274 2.556 1.00 89.38 89 ILE A N 1
ATOM 674 C CA . ILE A 1 89 ? -7.621 -8.527 2.873 1.00 89.38 89 ILE A CA 1
ATOM 675 C C . ILE A 1 89 ? -9.108 -8.264 3.146 1.00 89.38 89 ILE A C 1
ATOM 677 O O . ILE A 1 89 ? -9.967 -8.971 2.618 1.00 89.38 89 ILE A O 1
ATOM 681 N N . ALA A 1 90 ? -9.426 -7.240 3.942 1.00 87.88 90 ALA A N 1
ATOM 682 C CA . ALA A 1 90 ? -10.806 -6.863 4.230 1.00 87.88 90 ALA A CA 1
ATOM 683 C C . ALA A 1 90 ? -11.564 -6.440 2.960 1.00 87.88 90 ALA A C 1
ATOM 685 O O . ALA A 1 90 ? -12.707 -6.850 2.775 1.00 87.88 90 ALA A O 1
ATOM 686 N N . ALA A 1 91 ? -10.923 -5.689 2.059 1.00 89.38 91 ALA A N 1
ATOM 687 C CA . ALA A 1 91 ? -11.519 -5.270 0.792 1.00 89.38 91 ALA A CA 1
ATOM 688 C C . ALA A 1 91 ? -11.817 -6.462 -0.133 1.00 89.38 91 ALA A C 1
ATOM 690 O O . ALA A 1 91 ? -12.906 -6.540 -0.697 1.00 89.38 91 ALA A O 1
ATOM 691 N N . TRP A 1 92 ? -10.895 -7.424 -0.240 1.00 89.31 92 TRP A N 1
ATOM 692 C CA . TRP A 1 92 ? -11.118 -8.656 -1.007 1.00 89.31 92 TRP A CA 1
ATOM 693 C C . TRP A 1 92 ? -12.246 -9.509 -0.419 1.00 89.31 92 TRP A C 1
ATOM 695 O O . TRP A 1 92 ? -13.079 -10.022 -1.165 1.00 89.31 92 TRP A O 1
ATOM 705 N N . ARG A 1 93 ? -12.328 -9.613 0.914 1.00 88.56 93 ARG A N 1
ATOM 706 C CA . ARG A 1 93 ? -13.446 -10.291 1.588 1.00 88.56 93 ARG A CA 1
ATOM 707 C C . ARG A 1 93 ? -14.779 -9.589 1.345 1.00 88.56 93 ARG A C 1
ATOM 709 O O . ARG A 1 93 ? -15.759 -10.260 1.046 1.00 88.56 93 ARG A O 1
ATOM 716 N N . ALA A 1 94 ? -14.812 -8.262 1.435 1.00 87.19 94 ALA A N 1
ATOM 717 C CA . ALA A 1 94 ? -16.016 -7.480 1.172 1.00 87.19 94 ALA A CA 1
ATOM 718 C C . ALA A 1 94 ? -16.478 -7.630 -0.285 1.00 87.19 94 ALA A C 1
ATOM 720 O O . ALA A 1 94 ? -17.665 -7.816 -0.535 1.00 87.19 94 ALA A O 1
ATOM 721 N N . LEU A 1 95 ? -15.546 -7.619 -1.246 1.00 87.81 95 LEU A N 1
ATOM 722 C CA . LEU A 1 95 ? -15.859 -7.865 -2.655 1.00 87.81 95 LEU A CA 1
ATOM 723 C C . LEU A 1 95 ? -16.468 -9.257 -2.854 1.00 87.81 95 LEU A C 1
ATOM 725 O O . LEU A 1 95 ? -17.476 -9.394 -3.541 1.00 87.81 95 LEU A O 1
ATOM 729 N N . TRP A 1 96 ? -15.880 -10.276 -2.225 1.00 88.19 96 TRP A N 1
ATOM 730 C CA . TRP A 1 96 ? -16.414 -11.634 -2.260 1.00 88.19 96 TRP A CA 1
ATOM 731 C C . TRP A 1 96 ? -17.827 -11.715 -1.671 1.00 88.19 96 TRP A C 1
ATOM 733 O O . TRP A 1 96 ? -18.715 -12.295 -2.291 1.00 88.19 96 TRP A O 1
ATOM 743 N N . GLN A 1 97 ? -18.057 -11.088 -0.514 1.00 87.88 97 GLN A N 1
ATOM 744 C CA . GLN A 1 97 ? -19.368 -11.052 0.136 1.00 87.88 97 GLN A CA 1
ATOM 745 C C . GLN A 1 97 ? -20.426 -10.395 -0.756 1.00 87.88 97 GLN A C 1
ATOM 747 O O . GLN A 1 97 ? -21.502 -10.952 -0.921 1.00 87.88 97 GLN A O 1
ATOM 752 N N . VAL A 1 98 ? -20.104 -9.273 -1.406 1.00 87.69 98 VAL A N 1
ATOM 753 C CA . VAL A 1 98 ? -21.021 -8.597 -2.340 1.00 87.69 98 VAL A CA 1
ATOM 754 C C . VAL A 1 98 ? -21.399 -9.487 -3.532 1.00 87.69 98 VAL A C 1
ATOM 756 O O . VAL A 1 98 ? -22.520 -9.391 -4.025 1.00 87.69 98 VAL A O 1
ATOM 759 N N . ILE A 1 99 ? -20.491 -10.349 -4.003 1.00 89.06 99 ILE A N 1
ATOM 760 C CA . ILE A 1 99 ? -20.746 -11.251 -5.138 1.00 89.06 99 ILE A CA 1
ATOM 761 C C . ILE A 1 99 ? -21.578 -12.470 -4.718 1.00 89.06 99 ILE A C 1
ATOM 763 O O . ILE A 1 99 ? -22.463 -12.884 -5.464 1.00 89.06 99 ILE A O 1
ATOM 767 N N . VAL A 1 100 ? -21.278 -13.064 -3.559 1.00 87.62 100 VAL A N 1
ATOM 768 C CA . VAL A 1 100 ? -21.876 -14.341 -3.129 1.00 87.62 100 VAL A CA 1
ATOM 769 C C . VAL A 1 100 ? -23.172 -14.151 -2.347 1.00 87.62 100 VAL A C 1
ATOM 771 O O . VAL A 1 100 ? -24.113 -14.914 -2.546 1.00 87.62 100 VAL A O 1
ATOM 774 N N . ASP A 1 101 ? -23.233 -13.144 -1.479 1.00 85.44 101 ASP A N 1
ATOM 775 C CA . ASP A 1 101 ? -24.412 -12.842 -0.670 1.00 85.44 101 ASP A CA 1
ATOM 776 C C . ASP A 1 101 ? -24.600 -11.319 -0.530 1.00 85.44 101 ASP A C 1
ATOM 778 O O . ASP A 1 101 ? -24.277 -10.724 0.504 1.00 85.44 101 ASP A O 1
ATOM 782 N N . PRO A 1 102 ? -25.121 -10.653 -1.579 1.00 80.31 102 PRO A N 1
ATOM 783 C CA . PRO A 1 102 ? -25.276 -9.197 -1.604 1.00 80.31 102 PRO A CA 1
ATOM 784 C C . PRO A 1 102 ? -26.229 -8.664 -0.524 1.00 80.31 102 PRO A C 1
ATOM 786 O O . PRO A 1 102 ? -26.155 -7.487 -0.172 1.00 80.31 102 PRO A O 1
ATOM 789 N N . SER A 1 103 ? -27.129 -9.507 -0.008 1.00 78.31 103 SER A N 1
ATOM 790 C CA . SER A 1 103 ? -28.090 -9.169 1.052 1.00 78.31 103 SER A CA 1
ATOM 791 C C . SER A 1 103 ? -27.729 -9.755 2.422 1.00 78.31 103 SER A C 1
ATOM 793 O O . SER A 1 103 ? -28.465 -9.546 3.390 1.00 78.31 103 SER A O 1
ATOM 795 N N . GLY A 1 104 ? -26.611 -10.475 2.515 1.00 69.50 104 GLY A N 1
ATOM 796 C CA . GLY A 1 104 ? -26.134 -11.136 3.720 1.00 69.50 104 GLY A CA 1
ATOM 797 C C . GLY A 1 104 ? -25.625 -10.148 4.747 1.00 69.50 104 GLY A C 1
ATOM 798 O O . GLY A 1 104 ? -24.480 -9.699 4.686 1.00 69.50 104 GLY A O 1
ATOM 799 N N . TRP A 1 105 ? -26.470 -9.806 5.714 1.00 72.81 105 TRP A N 1
ATOM 800 C CA . TRP A 1 105 ? -26.058 -9.005 6.858 1.00 72.81 105 TRP A CA 1
ATOM 801 C C . TRP A 1 105 ? -25.538 -9.916 7.976 1.00 72.81 105 TRP A C 1
ATOM 803 O O . TRP A 1 105 ? -26.319 -10.524 8.714 1.00 72.81 105 TRP A O 1
ATOM 813 N N . GLU A 1 106 ? -24.217 -9.975 8.147 1.00 71.06 106 GLU A N 1
ATOM 814 C CA . GLU A 1 106 ? -23.594 -10.607 9.313 1.00 71.06 106 GLU A CA 1
ATOM 815 C C . GLU A 1 106 ? -23.817 -9.718 10.546 1.00 71.06 106 GLU A C 1
ATOM 817 O O . GLU A 1 106 ? -23.089 -8.759 10.808 1.00 71.06 106 GLU A O 1
ATOM 822 N N . LYS A 1 107 ? -24.877 -10.010 11.309 1.00 63.78 107 LYS A N 1
ATOM 823 C CA . LYS A 1 107 ? -25.097 -9.369 12.609 1.00 63.78 107 LYS A CA 1
ATOM 824 C C . LYS A 1 107 ? -23.983 -9.831 13.543 1.00 63.78 107 LYS A C 1
ATOM 826 O O . LYS A 1 107 ? -23.831 -11.029 13.768 1.00 63.78 107 LYS A O 1
ATOM 831 N N . THR A 1 108 ? -23.234 -8.898 14.125 1.00 74.69 108 THR A N 1
ATOM 832 C CA . THR A 1 108 ? -22.396 -9.233 15.277 1.00 74.69 108 THR A CA 1
ATOM 833 C C . THR A 1 108 ? -23.316 -9.763 16.382 1.00 74.69 108 THR A C 1
ATOM 835 O O . THR A 1 108 ? -24.342 -9.136 16.656 1.00 74.69 108 THR A O 1
ATOM 838 N N . PRO A 1 109 ? -23.020 -10.907 17.017 1.00 71.12 109 PRO A N 1
ATOM 839 C CA . PRO A 1 109 ? -23.786 -11.351 18.173 1.00 71.12 109 PRO A CA 1
ATOM 840 C C . PRO A 1 109 ? -23.667 -10.286 19.268 1.00 71.12 109 PRO A C 1
ATOM 842 O O . PRO A 1 109 ? -22.576 -10.028 19.775 1.00 71.12 109 PRO A O 1
ATOM 845 N N . HIS A 1 110 ? -24.765 -9.601 19.585 1.00 71.31 110 HIS A N 1
ATOM 846 C CA . HIS A 1 110 ? -24.788 -8.645 20.688 1.00 71.31 110 HIS A CA 1
ATOM 847 C C . HIS A 1 110 ? -24.990 -9.453 21.970 1.00 71.31 110 HIS A C 1
ATOM 849 O O . HIS A 1 110 ? -25.988 -10.149 22.115 1.00 71.31 110 HIS A O 1
ATOM 855 N N . GLY A 1 111 ? -24.020 -9.401 22.883 1.00 66.25 111 GLY A N 1
ATOM 856 C CA . GLY A 1 111 ? -23.980 -10.235 24.088 1.00 66.25 111 GLY A CA 1
ATOM 857 C C . GLY A 1 111 ? -24.968 -9.853 25.195 1.00 66.25 111 GLY A C 1
ATOM 858 O O . GLY A 1 111 ? -24.592 -9.924 26.358 1.00 66.25 111 GLY A O 1
ATOM 859 N N . ILE A 1 112 ? -26.193 -9.418 24.880 1.00 63.84 112 ILE A N 1
ATOM 860 C CA . ILE A 1 112 ? -27.178 -9.024 25.900 1.00 63.84 112 ILE A CA 1
ATOM 861 C C . ILE A 1 112 ? -28.585 -9.505 25.523 1.00 63.84 112 ILE A C 1
ATOM 863 O O . ILE A 1 112 ? -29.482 -8.722 25.236 1.00 63.84 112 ILE A O 1
ATOM 867 N N . GLU A 1 113 ? -28.787 -10.816 25.577 1.00 61.72 113 GLU A N 1
ATOM 868 C CA . GLU A 1 113 ? -30.085 -11.385 25.947 1.00 61.72 113 GLU A CA 1
ATOM 869 C C . GLU A 1 113 ? -29.936 -11.972 27.351 1.00 61.72 113 GLU A C 1
ATOM 871 O O . GLU A 1 113 ? -29.824 -13.176 27.539 1.00 61.72 113 GLU A O 1
ATOM 876 N N . HIS A 1 114 ? -29.817 -11.113 28.360 1.00 59.59 114 HIS A N 1
ATOM 877 C CA . HIS A 1 114 ? -30.239 -11.462 29.714 1.00 59.59 114 HIS A CA 1
ATOM 878 C C . HIS A 1 114 ? -31.326 -10.448 30.039 1.00 59.59 114 HIS A C 1
ATOM 880 O O . HIS A 1 114 ? -31.051 -9.284 30.330 1.00 59.59 114 HIS A O 1
ATOM 886 N N . GLY A 1 115 ? -32.576 -10.874 29.844 1.00 56.97 115 GLY A N 1
ATOM 887 C CA . GLY A 1 115 ? -33.731 -10.130 30.323 1.00 56.97 115 GLY A CA 1
ATOM 888 C C . GLY A 1 115 ? -33.594 -9.886 31.828 1.00 56.97 115 GLY A C 1
ATOM 889 O O . GLY A 1 115 ? -32.896 -10.643 32.506 1.00 56.97 115 GLY A O 1
ATOM 890 N N . PRO A 1 116 ? -34.213 -8.827 32.365 1.00 54.19 116 PRO A N 1
ATOM 891 C CA . PRO A 1 116 ? -34.160 -8.572 33.791 1.00 54.19 116 PRO A CA 1
ATOM 892 C C . PRO A 1 116 ? -34.792 -9.760 34.528 1.00 54.19 116 PRO A C 1
ATOM 894 O O . PRO A 1 116 ? -36.006 -9.956 34.481 1.00 54.19 116 PRO A O 1
ATOM 897 N N . GLU A 1 117 ? -33.969 -10.548 35.221 1.00 60.91 117 GLU A N 1
ATOM 898 C CA . GLU A 1 117 ? -34.410 -11.319 36.382 1.00 60.91 117 GLU A CA 1
ATOM 899 C C . GLU A 1 117 ? -34.948 -10.306 37.403 1.00 60.91 117 GLU A C 1
ATOM 901 O O . GLU A 1 117 ? -34.193 -9.722 38.177 1.00 60.91 117 GLU A O 1
ATOM 906 N N . GLY A 1 118 ? -36.243 -9.987 37.335 1.00 58.72 118 GLY A N 1
ATOM 907 C CA . GLY A 1 118 ? -36.806 -8.971 38.223 1.00 58.72 118 GLY A CA 1
ATOM 908 C C . GLY A 1 118 ? -38.203 -8.463 37.891 1.00 58.72 118 GLY A C 1
ATOM 909 O O . GLY A 1 118 ? -38.456 -7.275 38.071 1.00 58.72 118 GLY A O 1
ATOM 910 N N . TYR A 1 119 ? -39.121 -9.312 37.423 1.00 58.06 119 TYR A N 1
ATOM 911 C CA . TYR A 1 119 ? -40.546 -8.959 37.422 1.00 58.06 119 TYR A CA 1
ATOM 912 C C . TYR A 1 119 ? -41.424 -10.160 37.788 1.00 58.06 119 TYR A C 1
ATOM 914 O O . TYR A 1 119 ? -42.204 -10.663 36.987 1.00 58.06 119 TYR A O 1
ATOM 922 N N . THR A 1 120 ? -41.280 -10.632 39.024 1.00 55.12 120 THR A N 1
ATOM 923 C CA . THR A 1 120 ? -42.297 -11.457 39.685 1.00 55.12 120 THR A CA 1
ATOM 924 C C . THR A 1 120 ? -42.627 -10.833 41.039 1.00 55.12 120 THR A C 1
ATOM 926 O O . THR A 1 120 ? -41.770 -10.766 41.916 1.00 55.12 120 THR A O 1
ATOM 929 N N . ASP A 1 121 ? -43.873 -10.368 41.135 1.00 53.78 121 ASP A N 1
ATOM 930 C CA . ASP A 1 121 ? -44.695 -10.092 42.318 1.00 53.78 121 ASP A CA 1
ATOM 931 C C . ASP A 1 121 ? -44.211 -9.113 43.400 1.00 53.78 121 ASP A C 1
ATOM 933 O O . ASP A 1 121 ? -43.603 -9.480 44.401 1.00 53.78 121 ASP A O 1
ATOM 937 N N . SER A 1 122 ? -44.675 -7.863 43.297 1.00 57.06 122 SER A N 1
ATOM 938 C CA . SER A 1 122 ? -44.907 -7.010 44.476 1.00 57.06 122 SER A CA 1
ATOM 939 C C . SER A 1 122 ? -46.196 -6.172 44.427 1.00 57.06 122 SER A C 1
ATOM 941 O O . SER A 1 122 ? -46.413 -5.342 45.306 1.00 57.06 122 SER A O 1
ATOM 943 N N . SER A 1 123 ? -47.102 -6.402 43.466 1.00 54.16 123 SER A N 1
ATOM 944 C CA . SER A 1 123 ? -48.349 -5.622 43.330 1.00 54.16 123 SER A CA 1
ATOM 945 C C . SER A 1 123 ? -49.657 -6.415 43.479 1.00 54.16 123 SER A C 1
ATOM 947 O O . SER A 1 123 ? -50.722 -5.824 43.325 1.00 54.16 123 SER A O 1
ATOM 949 N N . ALA A 1 124 ? -49.619 -7.708 43.826 1.00 56.09 124 ALA A N 1
ATOM 950 C CA . ALA A 1 124 ? -50.821 -8.553 43.898 1.00 56.09 124 ALA A CA 1
ATOM 951 C C . ALA A 1 124 ? -51.280 -8.975 45.315 1.00 56.09 124 ALA A C 1
ATOM 953 O O . ALA A 1 124 ? -52.242 -9.727 45.423 1.00 56.09 124 ALA A O 1
ATOM 954 N N . ALA A 1 125 ? -50.663 -8.504 46.408 1.00 56.00 125 ALA A N 1
ATOM 955 C CA . ALA A 1 125 ? -51.006 -8.971 47.766 1.00 56.00 125 ALA A CA 1
ATOM 956 C C . ALA A 1 125 ? -51.469 -7.881 48.755 1.00 56.00 125 ALA A C 1
ATOM 958 O O . ALA A 1 125 ? -51.484 -8.115 49.961 1.00 56.00 125 ALA A O 1
ATOM 959 N N . THR A 1 126 ? -51.908 -6.715 48.266 1.00 56.34 126 THR A N 1
ATOM 960 C CA . THR A 1 126 ? -52.538 -5.671 49.100 1.00 56.34 126 THR A CA 1
ATOM 961 C C . THR A 1 126 ? -53.967 -5.398 48.635 1.00 56.34 126 THR A C 1
ATOM 963 O O . THR A 1 126 ? -54.295 -4.288 48.227 1.00 56.34 126 THR A O 1
ATOM 966 N N . SER A 1 127 ? -54.833 -6.413 48.656 1.00 54.56 127 SER A N 1
ATOM 967 C CA . SER A 1 127 ? -56.280 -6.199 48.507 1.00 54.56 127 SER A CA 1
ATOM 968 C C . SER A 1 127 ? -57.126 -7.342 49.069 1.00 54.56 127 SER A C 1
ATOM 970 O O . SER A 1 127 ? -57.980 -7.846 48.361 1.00 54.56 127 SER A O 1
ATOM 972 N N . HIS A 1 128 ? -56.922 -7.756 50.319 1.00 44.25 128 HIS A N 1
ATOM 973 C CA . HIS A 1 128 ? -57.971 -8.449 51.080 1.00 44.25 128 HIS A CA 1
ATOM 974 C C . HIS A 1 128 ? -57.813 -8.126 52.570 1.00 44.25 128 HIS A C 1
ATOM 976 O O . HIS A 1 128 ? -57.151 -8.837 53.323 1.00 44.25 128 HIS A O 1
ATOM 982 N N . SER A 1 129 ? -58.378 -6.974 52.938 1.00 45.53 129 SER A N 1
ATOM 983 C CA . SER A 1 129 ? -59.006 -6.724 54.240 1.00 45.53 129 SER A CA 1
ATOM 984 C C . SER A 1 129 ? -60.365 -7.410 54.300 1.00 45.53 129 SER A C 1
ATOM 986 O O . SER A 1 129 ? -61.066 -7.314 53.262 1.00 45.53 129 SER A O 1
#

Radius of gyration: 26.79 Å; Cα contacts (8 Å, |Δi|>4): 35; chains: 1; bounding box: 74×31×77 Å

Solvent-accessible surface area (backbone atoms only — not comparable to full-atom values): 7938 Å² total; per-residue (Å²): 115,71,67,59,52,62,64,50,45,58,56,51,49,31,53,46,47,61,56,53,51,51,52,48,53,42,44,72,75,67,50,81,54,96,90,62,80,77,55,79,80,48,50,63,52,54,52,47,52,55,51,49,53,55,50,50,51,37,50,51,50,24,48,55,35,41,75,70,72,40,60,83,60,26,66,55,31,74,47,48,67,61,51,52,52,53,47,22,54,51,38,50,52,51,55,50,40,53,73,76,41,71,82,66,76,84,72,75,86,71,94,73,89,72,74,79,90,79,85,82,86,90,84,85,83,87,81,83,132

pLDDT: mean 78.93, std 11.35, range [44.25, 91.44]